Protein AF-A0A932HI05-F1 (afdb_monomer)

Foldseek 3Di:
DDDPDDDPCDPVNVVVVVVVVVVVCVVVVVVVVVVVVVVVVVVVVVVVLVPVQVVLVVVCVVCVVVVNLDDDQDDDPPRPCRVVSVVVRVVSVLVVVLVVLLVVLVVVLVVLVVVVVVCVVVVNDDPVCPVVSVVVSVVSVVSNVVSCVVPDD

pLDDT: mean 83.04, std 11.04, range [37.09, 96.31]

Secondary structure (DSSP, 8-state):
----------HHHHHHHHHHHHHHHHHHHHHHHHHHHHHHHHHHHHHHHHHHHHHHHHHHHHHHHTT---S---PPTT-TTHHHHHHHHHHHHHHHHHHHHHHHHHHHHHHHHHHHHHHHHTT---HHHHHHHHHHHHHHHHHHHHHHTT---

Mean predicted aligned error: 12.2 Å

Solvent-accessible surface area (backbone atoms only — not comparable to full-atom values): 8819 Å² total; per-residue (Å²): 133,88,82,93,82,78,83,78,70,48,74,64,54,51,52,51,50,51,50,52,51,48,58,49,44,70,57,46,52,59,53,50,54,50,50,52,50,50,51,53,52,52,50,52,52,56,54,58,65,48,51,60,62,50,52,53,52,50,53,50,49,54,36,44,74,72,70,46,81,74,77,84,54,77,63,63,92,90,47,93,56,40,66,60,32,49,54,48,33,52,52,49,48,54,53,48,54,39,53,50,52,41,53,50,37,51,49,54,38,50,53,52,50,52,52,52,53,54,34,54,77,68,70,67,62,55,77,82,55,52,59,57,55,52,49,57,43,50,52,35,53,52,52,39,51,60,60,43,63,84,61,91,126

Structure (mmCIF, N/CA/C/O backbone):
data_AF-A0A932HI05-F1
#
_entry.id   AF-A0A932HI05-F1
#
loop_
_atom_site.group_PDB
_atom_site.id
_atom_site.type_symbol
_atom_site.label_atom_id
_atom_site.label_alt_id
_atom_site.label_comp_id
_atom_site.label_asym_id
_atom_site.label_entity_id
_atom_site.label_seq_id
_a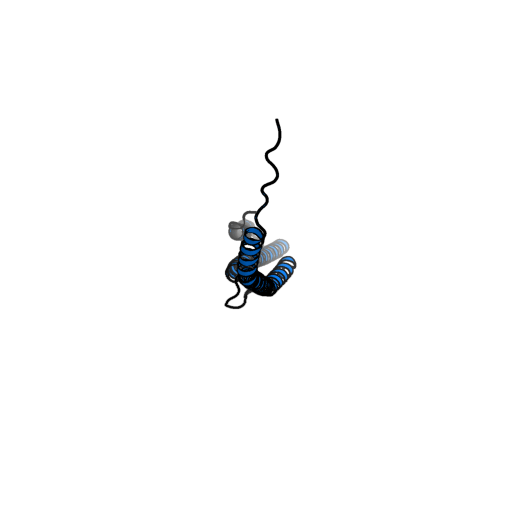tom_site.pdbx_PDB_ins_code
_atom_site.Cartn_x
_atom_site.Cartn_y
_atom_site.Cartn_z
_atom_site.occupancy
_atom_site.B_iso_or_equiv
_atom_site.auth_seq_id
_atom_site.auth_comp_id
_atom_site.auth_asym_id
_atom_site.auth_atom_id
_atom_site.pdbx_PDB_model_num
ATOM 1 N N . MET A 1 1 ? 74.587 4.450 -20.874 1.00 37.09 1 MET A N 1
ATOM 2 C CA . MET A 1 1 ? 74.556 5.827 -21.407 1.00 37.09 1 MET A CA 1
ATOM 3 C C . MET A 1 1 ? 74.187 5.734 -22.884 1.00 37.09 1 MET A C 1
ATOM 5 O O . MET A 1 1 ? 75.000 5.247 -23.648 1.00 37.09 1 MET A O 1
ATOM 9 N N . GLN A 1 2 ? 72.905 6.010 -23.181 1.00 48.94 2 GLN A N 1
ATOM 10 C CA . GLN A 1 2 ? 72.294 6.506 -24.437 1.00 48.94 2 GLN A CA 1
ATOM 11 C C . GLN A 1 2 ? 73.004 6.104 -25.753 1.00 48.94 2 GLN A C 1
ATOM 13 O O . GLN A 1 2 ? 74.120 6.527 -25.996 1.00 48.94 2 GLN A O 1
ATOM 18 N N . LEU A 1 3 ? 72.436 5.290 -26.648 1.00 43.62 3 LEU A N 1
ATOM 19 C CA . LEU A 1 3 ? 71.281 5.633 -27.485 1.00 43.62 3 LEU A CA 1
ATOM 20 C C . LEU A 1 3 ? 70.609 4.350 -28.030 1.00 43.62 3 LEU A C 1
ATOM 22 O O . LEU A 1 3 ? 70.918 3.851 -29.108 1.00 43.62 3 LEU A O 1
ATOM 26 N N . LEU A 1 4 ? 69.643 3.831 -27.276 1.00 50.09 4 LEU A N 1
ATOM 27 C CA . LEU A 1 4 ? 68.474 3.151 -27.833 1.00 50.09 4 LEU A CA 1
ATOM 28 C C . LEU A 1 4 ? 67.548 4.266 -28.313 1.00 50.09 4 LEU A C 1
ATOM 30 O O . LEU A 1 4 ? 66.965 4.899 -27.446 1.00 50.09 4 LEU A O 1
ATOM 34 N N . LEU A 1 5 ? 67.488 4.575 -29.612 1.00 58.25 5 LEU A N 1
ATOM 35 C CA . LEU A 1 5 ? 66.438 5.380 -30.274 1.00 58.25 5 LEU A CA 1
ATOM 36 C C . LEU A 1 5 ? 66.922 5.740 -31.682 1.00 58.25 5 LEU A C 1
ATOM 38 O O . LEU A 1 5 ? 67.640 6.718 -31.847 1.00 58.25 5 LEU A O 1
ATOM 42 N N . THR A 1 6 ? 66.576 4.925 -32.679 1.00 54.88 6 THR A N 1
ATOM 43 C CA . THR A 1 6 ? 66.293 5.303 -34.087 1.00 54.88 6 THR A CA 1
ATOM 44 C C . THR A 1 6 ? 66.266 4.035 -34.943 1.00 54.88 6 THR A C 1
ATOM 46 O O . THR A 1 6 ? 67.062 3.826 -35.854 1.00 54.88 6 THR A O 1
ATOM 49 N N . GLY A 1 7 ? 65.312 3.151 -34.645 1.00 50.72 7 GLY A N 1
ATOM 50 C CA . GLY A 1 7 ? 64.919 2.110 -35.587 1.00 50.72 7 GLY A CA 1
ATOM 51 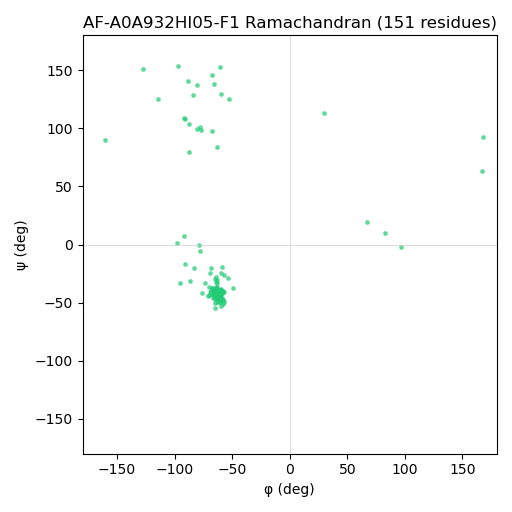C C . GLY A 1 7 ? 64.247 2.773 -36.785 1.00 50.72 7 GLY A C 1
ATOM 52 O O . GLY A 1 7 ? 63.072 3.130 -36.719 1.00 50.72 7 GLY A O 1
ATOM 53 N N . ARG A 1 8 ? 65.002 2.985 -37.867 1.00 56.28 8 ARG A N 1
ATOM 54 C CA . ARG A 1 8 ? 64.470 3.299 -39.197 1.00 56.28 8 ARG A CA 1
ATOM 55 C C . ARG A 1 8 ? 63.653 2.083 -39.648 1.00 56.28 8 ARG A C 1
ATOM 57 O O . ARG A 1 8 ? 64.174 1.206 -40.323 1.00 56.28 8 ARG A O 1
ATOM 64 N N . ALA A 1 9 ? 62.392 2.003 -39.227 1.00 61.03 9 ALA A N 1
ATOM 65 C CA . ALA A 1 9 ? 61.429 1.126 -39.880 1.00 61.03 9 ALA A CA 1
ATOM 66 C C . ALA A 1 9 ? 61.479 1.466 -41.373 1.00 61.03 9 ALA A C 1
ATOM 68 O O . ALA A 1 9 ? 61.394 2.652 -41.727 1.00 61.03 9 ALA A O 1
ATOM 69 N N . SER A 1 10 ? 61.714 0.469 -42.226 1.00 73.88 10 SER A N 1
ATOM 70 C CA . SER A 1 10 ? 61.755 0.708 -43.663 1.00 73.88 10 SER A CA 1
ATOM 71 C C . SER A 1 10 ? 60.392 1.252 -44.105 1.00 73.88 10 SER A C 1
ATOM 73 O O . SER A 1 10 ? 59.372 1.002 -43.460 1.00 73.88 10 SER A O 1
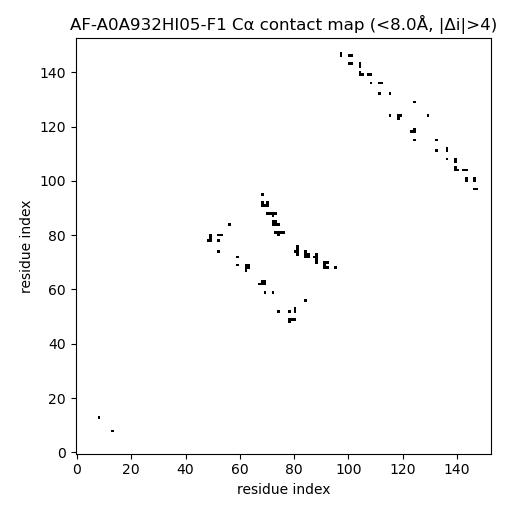ATOM 75 N N . GLU A 1 11 ? 60.342 2.030 -45.186 1.00 74.06 11 GLU A N 1
ATOM 76 C CA . GLU A 1 11 ? 59.059 2.533 -45.709 1.00 74.06 11 GLU A CA 1
ATOM 77 C C . GLU A 1 11 ? 58.084 1.378 -46.028 1.00 74.06 11 GLU A C 1
ATOM 79 O O . GLU A 1 11 ? 56.871 1.536 -45.902 1.00 74.06 11 GLU A O 1
ATOM 84 N N . LEU A 1 12 ? 58.620 0.183 -46.316 1.00 70.88 12 LEU A N 1
ATOM 85 C CA . LEU A 1 12 ? 57.882 -1.078 -46.428 1.00 70.88 12 LEU A CA 1
ATOM 86 C C . LEU A 1 12 ? 57.252 -1.525 -45.097 1.00 70.88 12 LEU A C 1
ATOM 88 O O . LEU A 1 12 ? 56.070 -1.864 -45.077 1.00 70.88 12 LEU A O 1
ATOM 92 N N . ASP A 1 13 ? 57.990 -1.471 -43.985 1.00 76.75 13 ASP A N 1
ATOM 93 C CA . ASP A 1 13 ? 57.475 -1.843 -42.657 1.00 76.75 13 ASP A CA 1
ATOM 94 C C . ASP A 1 13 ? 56.362 -0.889 -42.209 1.00 76.75 13 ASP A C 1
ATOM 96 O O . ASP A 1 13 ? 55.325 -1.316 -41.697 1.00 76.75 13 ASP A O 1
ATOM 100 N N . LYS A 1 14 ? 56.542 0.414 -42.458 1.00 76.19 14 LYS A N 1
ATOM 101 C CA . LYS A 1 14 ? 55.526 1.434 -42.163 1.00 76.19 14 LYS A CA 1
ATOM 102 C C . LYS A 1 14 ? 54.263 1.232 -43.003 1.00 76.19 14 LYS A C 1
ATOM 104 O O . LYS A 1 14 ? 53.161 1.305 -42.461 1.00 76.19 14 LYS A O 1
ATOM 109 N N . ALA A 1 15 ? 54.408 0.945 -44.299 1.00 78.56 15 ALA A N 1
ATOM 110 C CA . ALA A 1 15 ? 53.284 0.693 -45.201 1.00 78.56 15 ALA A CA 1
ATOM 111 C C . ALA A 1 15 ? 52.522 -0.596 -44.845 1.00 78.56 15 ALA A C 1
ATOM 113 O O . ALA A 1 15 ? 51.288 -0.624 -44.890 1.00 78.56 15 ALA A O 1
ATOM 114 N N . MET A 1 16 ? 53.236 -1.648 -44.436 1.00 77.88 16 MET A N 1
ATOM 115 C CA . MET A 1 16 ? 52.639 -2.902 -43.977 1.00 77.88 16 MET A CA 1
ATOM 116 C C . MET A 1 16 ? 51.841 -2.702 -42.684 1.00 77.88 16 MET A C 1
ATOM 118 O O . MET A 1 16 ? 50.686 -3.122 -42.602 1.00 77.88 16 MET A O 1
ATOM 122 N N . VAL A 1 17 ? 52.411 -2.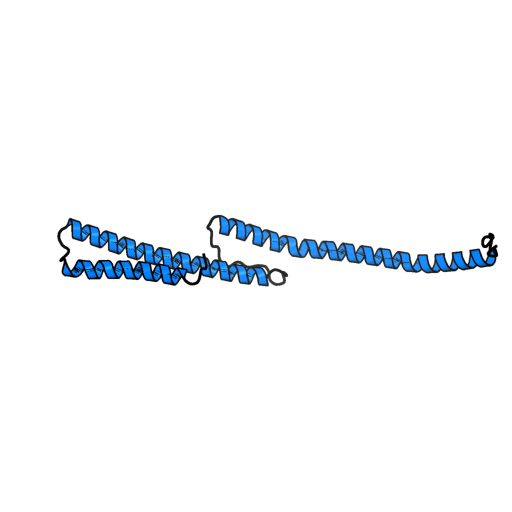001 -41.698 1.00 78.19 17 VAL A N 1
ATOM 123 C CA . VAL A 1 17 ? 51.710 -1.683 -40.444 1.00 78.19 17 VAL A CA 1
ATOM 124 C C . VAL A 1 17 ? 50.485 -0.810 -40.711 1.00 78.19 17 VAL A C 1
ATOM 126 O O . VAL A 1 17 ? 49.415 -1.113 -40.189 1.00 78.19 17 VAL A O 1
ATOM 129 N N . ALA A 1 18 ? 50.595 0.216 -41.560 1.00 77.81 18 ALA A N 1
ATOM 130 C CA . ALA A 1 18 ? 49.466 1.069 -41.932 1.00 77.81 18 ALA A CA 1
ATOM 131 C C . ALA A 1 18 ? 48.334 0.278 -42.610 1.00 77.81 18 ALA A C 1
ATOM 133 O O . ALA A 1 18 ? 47.159 0.496 -42.313 1.00 77.81 18 ALA A O 1
ATOM 134 N N . SER A 1 19 ? 48.682 -0.684 -43.468 1.00 76.75 19 SER A N 1
ATOM 135 C CA . SER A 1 19 ? 47.717 -1.562 -44.138 1.00 76.75 19 SER A CA 1
ATOM 136 C C . SER A 1 19 ? 47.020 -2.502 -43.150 1.00 76.75 19 SER A C 1
ATOM 138 O O . SER A 1 19 ? 45.798 -2.632 -43.189 1.00 76.75 19 SER A O 1
ATOM 140 N N . CYS A 1 20 ? 47.762 -3.096 -42.209 1.00 76.38 20 CYS A N 1
ATOM 141 C CA . CYS A 1 20 ? 47.189 -3.905 -41.131 1.00 76.38 20 CYS A CA 1
ATOM 142 C C . CYS A 1 20 ? 46.280 -3.081 -40.209 1.00 76.38 20 CYS A C 1
ATOM 144 O O . CYS A 1 20 ? 45.191 -3.539 -39.867 1.00 76.38 20 CYS A O 1
ATOM 146 N N . LEU A 1 21 ? 46.685 -1.862 -39.835 1.00 79.00 21 LEU A N 1
ATOM 147 C CA . LEU A 1 21 ? 45.885 -0.970 -38.990 1.00 79.00 21 LEU A CA 1
ATOM 148 C C . LEU A 1 21 ? 44.594 -0.535 -39.693 1.00 79.00 21 LEU A C 1
ATOM 150 O O . LEU A 1 21 ? 43.533 -0.512 -39.077 1.00 79.00 21 LEU A O 1
ATOM 154 N N . SER A 1 22 ? 44.679 -0.235 -40.990 1.00 78.25 22 SER A N 1
ATOM 155 C CA . SER A 1 22 ? 43.537 0.075 -41.855 1.00 78.25 22 SER A CA 1
ATOM 156 C C . SER A 1 22 ? 42.569 -1.111 -41.970 1.00 78.25 22 SER A C 1
ATOM 158 O O . SER A 1 22 ? 41.358 -0.961 -41.780 1.00 78.25 22 SER A O 1
ATOM 160 N N . ALA A 1 23 ? 43.092 -2.319 -42.198 1.00 75.50 23 ALA A N 1
ATOM 161 C CA . ALA A 1 23 ? 42.293 -3.539 -42.280 1.00 75.50 23 ALA A CA 1
ATOM 162 C C . ALA A 1 23 ? 41.624 -3.896 -40.938 1.00 75.50 23 ALA A C 1
ATOM 164 O O . ALA A 1 23 ? 40.451 -4.267 -40.914 1.00 75.50 23 ALA A O 1
ATOM 165 N N . LEU A 1 24 ? 42.326 -3.729 -39.810 1.00 75.50 24 LEU A N 1
ATOM 166 C CA . LEU A 1 24 ? 41.735 -3.885 -38.477 1.00 75.50 24 LEU A CA 1
ATOM 167 C C . LEU A 1 24 ? 40.667 -2.820 -38.219 1.00 75.50 24 LEU A C 1
ATOM 169 O O . LEU A 1 24 ? 39.548 -3.148 -37.832 1.00 75.50 24 LEU A O 1
ATOM 173 N N . GLY A 1 25 ? 40.994 -1.551 -38.461 1.00 79.12 25 GLY A N 1
ATOM 174 C CA . GLY A 1 25 ? 40.095 -0.424 -38.236 1.00 79.12 25 GLY A CA 1
ATOM 175 C C . GLY A 1 25 ? 38.800 -0.557 -39.032 1.00 79.12 25 GLY A C 1
ATOM 176 O O . GLY A 1 25 ? 37.719 -0.444 -38.462 1.00 79.12 25 GLY A O 1
ATOM 177 N N . SER A 1 26 ? 38.888 -0.877 -40.324 1.00 81.44 26 SER A N 1
ATOM 178 C CA . SER A 1 26 ? 37.716 -1.043 -41.198 1.00 81.44 26 SER A CA 1
ATOM 179 C C . SER A 1 26 ? 36.752 -2.142 -40.741 1.00 81.44 26 SER A C 1
ATOM 181 O O . SER A 1 26 ? 35.563 -2.061 -41.039 1.00 81.44 26 SER A O 1
ATOM 183 N N . ARG A 1 27 ? 37.224 -3.133 -39.973 1.00 83.56 27 ARG A N 1
ATOM 184 C CA . ARG A 1 27 ? 36.381 -4.194 -39.405 1.00 83.56 27 ARG A CA 1
ATOM 185 C C . ARG A 1 27 ? 35.917 -3.905 -37.976 1.00 83.56 27 ARG A C 1
ATOM 187 O O . ARG A 1 27 ? 34.807 -4.290 -37.615 1.00 83.56 27 ARG A O 1
ATOM 194 N N . LEU A 1 28 ? 36.733 -3.216 -37.178 1.00 89.62 28 LEU A N 1
ATOM 195 C CA . LEU A 1 28 ? 36.423 -2.861 -35.789 1.00 89.62 28 LEU A CA 1
ATOM 196 C C . LEU A 1 28 ? 35.436 -1.695 -35.688 1.00 89.62 28 LEU A C 1
ATOM 198 O O . LEU A 1 28 ? 34.511 -1.764 -34.884 1.00 89.62 28 LEU A O 1
ATOM 202 N N . TRP A 1 29 ? 35.585 -0.655 -36.513 1.00 90.88 29 TRP A N 1
ATOM 203 C CA . TRP A 1 29 ? 34.710 0.521 -36.471 1.00 90.88 29 TRP A CA 1
ATOM 204 C C . TRP A 1 29 ? 33.227 0.164 -36.660 1.00 90.88 29 TRP A C 1
ATOM 206 O O . TRP A 1 29 ? 32.432 0.556 -35.806 1.00 90.88 29 TRP A O 1
ATOM 216 N N . PRO A 1 30 ? 32.820 -0.625 -37.677 1.00 91.75 30 PRO A N 1
ATOM 217 C CA . PRO A 1 30 ? 31.423 -1.034 -37.825 1.00 91.75 30 PRO A CA 1
ATOM 218 C C . PRO A 1 30 ? 30.905 -1.845 -36.636 1.00 91.75 30 PRO A C 1
ATOM 220 O O . PRO A 1 30 ? 29.771 -1.646 -36.214 1.00 91.75 30 PRO A O 1
ATOM 223 N N . ALA A 1 31 ? 31.731 -2.732 -36.070 1.00 91.38 31 ALA A N 1
ATOM 224 C CA . ALA A 1 31 ? 31.353 -3.529 -34.906 1.00 91.38 31 ALA A CA 1
ATOM 225 C C . ALA A 1 31 ? 31.141 -2.659 -33.656 1.00 91.38 31 ALA A C 1
ATOM 227 O O . ALA A 1 31 ? 30.185 -2.883 -32.917 1.00 91.38 31 ALA A O 1
ATOM 228 N N . ILE A 1 32 ? 31.987 -1.643 -33.447 1.00 93.38 32 ILE A N 1
ATOM 229 C CA . ILE A 1 32 ? 31.848 -0.667 -32.355 1.00 93.38 32 ILE A CA 1
ATOM 230 C C . ILE A 1 32 ? 30.598 0.193 -32.555 1.00 93.38 32 ILE A C 1
ATOM 232 O O . ILE A 1 32 ? 29.816 0.367 -31.626 1.00 93.38 32 ILE A O 1
ATOM 236 N N . PHE A 1 33 ? 30.363 0.708 -33.764 1.00 95.25 33 PHE A N 1
ATOM 237 C CA . PHE A 1 33 ? 29.151 1.482 -34.044 1.00 95.25 33 PHE A CA 1
ATOM 238 C C . PHE A 1 33 ? 27.887 0.649 -33.837 1.00 95.25 33 PHE A C 1
ATOM 240 O O . PHE A 1 33 ? 26.929 1.124 -33.231 1.00 95.25 33 PHE A O 1
ATOM 247 N N . LEU A 1 34 ? 27.896 -0.605 -34.291 1.00 95.31 34 LEU A N 1
ATOM 248 C CA . LEU A 1 34 ? 26.776 -1.516 -34.106 1.00 95.31 34 LEU A CA 1
ATOM 249 C C . LEU A 1 34 ? 26.543 -1.839 -32.625 1.00 95.31 34 LEU A C 1
ATOM 251 O O . LEU A 1 34 ? 25.395 -1.851 -32.188 1.00 95.31 34 LEU A O 1
ATOM 255 N N . SER A 1 35 ? 27.603 -2.061 -31.841 1.00 95.56 35 SER A N 1
ATOM 256 C CA . SER A 1 35 ? 27.471 -2.335 -30.407 1.00 95.56 35 SER A CA 1
ATOM 257 C C . SER A 1 35 ? 26.985 -1.112 -29.630 1.00 95.56 35 SER A C 1
ATOM 259 O O . SER A 1 35 ? 26.107 -1.253 -28.783 1.00 95.56 35 SER A O 1
ATOM 261 N N . MET A 1 36 ? 27.472 0.090 -29.958 1.00 96.25 36 MET A N 1
ATOM 262 C CA . MET A 1 36 ? 26.972 1.342 -29.384 1.00 96.25 36 MET A CA 1
ATOM 263 C C . MET A 1 36 ? 25.498 1.566 -29.720 1.00 96.25 36 MET A C 1
ATOM 265 O O . MET A 1 36 ? 24.719 1.922 -28.838 1.00 96.25 36 MET A O 1
ATOM 269 N N . LEU A 1 37 ? 25.102 1.330 -30.973 1.00 96.31 37 LEU A N 1
ATOM 270 C CA . LEU A 1 37 ? 23.711 1.460 -31.397 1.00 96.31 37 LEU A CA 1
ATOM 271 C C . LEU A 1 37 ? 22.817 0.466 -30.649 1.00 96.31 37 LEU A C 1
ATOM 273 O O . LEU A 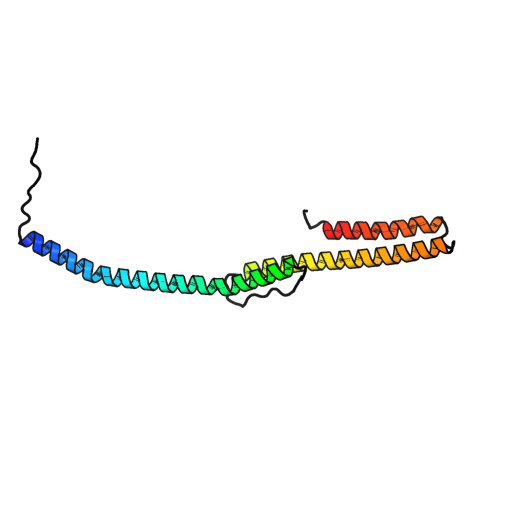1 37 ? 21.774 0.850 -30.123 1.00 96.31 37 LEU A O 1
ATOM 277 N N . LEU A 1 38 ? 23.245 -0.792 -30.546 1.00 95.44 38 LEU A N 1
ATOM 278 C CA . LEU A 1 38 ? 22.507 -1.823 -29.825 1.00 95.44 38 LEU A CA 1
ATOM 279 C C . LEU A 1 38 ? 22.392 -1.500 -28.328 1.00 95.44 38 LEU A C 1
ATOM 281 O O . LEU A 1 38 ? 21.314 -1.640 -27.754 1.00 95.44 38 LEU A O 1
ATOM 285 N N . ALA A 1 39 ? 23.469 -1.010 -27.708 1.00 94.38 39 ALA A N 1
ATOM 286 C CA . ALA A 1 39 ? 23.470 -0.580 -26.313 1.00 94.38 39 ALA A CA 1
ATOM 287 C C . ALA A 1 39 ? 22.527 0.609 -26.076 1.00 94.38 39 ALA A C 1
ATOM 289 O O . ALA A 1 39 ? 21.769 0.603 -25.108 1.00 94.38 39 ALA A O 1
ATOM 290 N N . ALA A 1 40 ? 22.519 1.599 -26.974 1.00 93.56 40 ALA A N 1
ATOM 291 C CA . ALA A 1 40 ? 21.608 2.738 -26.892 1.00 93.56 40 ALA A CA 1
ATOM 292 C C . ALA A 1 40 ? 20.141 2.295 -26.993 1.00 93.56 40 ALA A C 1
ATOM 294 O O . ALA A 1 40 ? 19.314 2.709 -26.183 1.00 93.56 40 ALA A O 1
ATOM 295 N N . ILE A 1 41 ? 19.831 1.403 -27.939 1.00 91.31 41 ILE A N 1
ATOM 296 C CA . ILE A 1 41 ? 18.488 0.840 -28.108 1.00 91.31 41 ILE A CA 1
ATOM 297 C C . ILE A 1 41 ? 18.053 0.106 -26.833 1.00 91.31 41 ILE A C 1
ATOM 299 O O . ILE A 1 41 ? 17.002 0.422 -26.276 1.00 91.31 41 ILE A O 1
ATOM 303 N N . LEU A 1 42 ? 18.873 -0.824 -26.333 1.00 88.75 42 LEU A N 1
ATOM 304 C CA . LEU A 1 42 ? 18.583 -1.569 -25.103 1.00 88.75 42 LEU A CA 1
ATOM 305 C C . LEU A 1 42 ? 18.391 -0.641 -23.900 1.00 88.75 42 LEU A C 1
ATOM 307 O O . LEU A 1 42 ? 17.472 -0.853 -23.113 1.00 88.75 42 LEU A O 1
ATOM 311 N N . SER A 1 43 ? 19.206 0.410 -23.782 1.00 87.75 43 SER A N 1
ATOM 312 C CA . SER A 1 43 ? 19.079 1.394 -22.706 1.00 87.75 43 SER A CA 1
ATOM 313 C C . SER A 1 43 ? 17.737 2.124 -22.753 1.00 87.75 43 SER A C 1
ATOM 315 O O . SER A 1 43 ? 17.092 2.271 -21.719 1.00 87.75 43 SER A O 1
ATOM 317 N N . VAL A 1 44 ? 17.300 2.571 -23.934 1.00 86.00 44 VAL A N 1
ATOM 318 C CA . VAL A 1 44 ? 16.015 3.269 -24.095 1.00 86.00 44 VAL A CA 1
ATOM 319 C C . VAL A 1 44 ? 14.847 2.334 -23.777 1.00 86.00 44 VAL A C 1
ATOM 321 O O . VAL A 1 44 ? 13.931 2.726 -23.053 1.00 86.00 44 VAL A O 1
ATOM 324 N N . PHE A 1 45 ? 14.891 1.088 -24.261 1.00 81.12 45 PHE A N 1
ATOM 325 C CA . PHE A 1 45 ? 13.858 0.093 -23.964 1.00 81.12 45 PHE A CA 1
ATOM 326 C C . PHE A 1 45 ? 13.775 -0.225 -22.469 1.00 81.12 45 PHE A C 1
ATOM 328 O O . PHE A 1 45 ? 12.677 -0.217 -21.915 1.00 81.12 45 PHE A O 1
ATOM 335 N N . ALA A 1 46 ? 14.913 -0.428 -21.801 1.00 77.38 46 ALA A N 1
ATOM 336 C CA . ALA A 1 46 ? 14.954 -0.668 -20.361 1.00 77.38 46 ALA A CA 1
ATOM 337 C C . ALA A 1 46 ? 14.378 0.517 -19.562 1.00 77.38 46 ALA A C 1
ATOM 339 O O . ALA A 1 46 ? 13.586 0.322 -18.641 1.00 77.38 46 ALA A O 1
ATOM 340 N N . SER A 1 47 ? 14.710 1.757 -19.940 1.00 79.81 47 SER A N 1
ATOM 341 C CA . SER A 1 47 ? 14.172 2.952 -19.279 1.00 79.81 47 SER A CA 1
ATOM 342 C C . SER A 1 47 ? 12.661 3.110 -19.475 1.00 79.81 47 SER A C 1
ATOM 344 O O . SER A 1 47 ? 11.949 3.443 -18.525 1.00 79.81 47 SER A O 1
ATOM 346 N N . HIS A 1 48 ? 12.145 2.850 -20.679 1.00 73.62 48 HIS A N 1
ATOM 347 C CA . HIS A 1 48 ? 10.711 2.971 -20.948 1.00 73.62 48 HIS A CA 1
ATOM 348 C C . HIS A 1 48 ? 9.876 1.848 -20.326 1.00 73.62 48 HIS A C 1
ATOM 350 O O . HIS A 1 48 ? 8.750 2.116 -19.904 1.00 73.62 48 HIS A O 1
ATOM 356 N N . ALA A 1 49 ? 10.416 0.629 -20.223 1.00 72.00 49 ALA A N 1
ATOM 357 C CA . ALA A 1 49 ? 9.725 -0.501 -19.603 1.00 72.00 49 ALA A CA 1
ATOM 358 C C . ALA A 1 49 ? 9.428 -0.259 -18.111 1.00 72.00 49 ALA A C 1
ATOM 360 O O . ALA A 1 49 ? 8.355 -0.605 -17.627 1.00 72.00 49 ALA A O 1
ATOM 361 N N . LEU A 1 50 ? 10.341 0.402 -17.391 1.00 72.19 50 LEU A N 1
ATOM 362 C CA . LEU A 1 50 ? 10.203 0.642 -15.950 1.00 72.19 50 LEU A CA 1
ATOM 363 C C . LEU A 1 50 ? 9.409 1.911 -15.612 1.00 72.19 50 LEU A C 1
ATOM 365 O O . LEU A 1 50 ? 8.724 1.955 -14.588 1.00 72.19 50 LEU A O 1
ATOM 369 N N . GLY A 1 51 ? 9.477 2.943 -16.460 1.00 76.75 51 GLY A N 1
ATOM 370 C CA . GLY A 1 51 ? 8.911 4.261 -16.153 1.00 76.75 51 GLY A CA 1
ATOM 371 C C . GLY A 1 51 ? 7.393 4.257 -15.938 1.00 76.75 51 GLY A C 1
ATOM 372 O O . GLY A 1 51 ? 6.898 4.860 -14.986 1.00 76.75 51 GLY A O 1
ATOM 373 N N . GLY A 1 52 ? 6.645 3.547 -16.787 1.00 77.50 52 GLY A N 1
ATOM 374 C CA . GLY A 1 52 ? 5.184 3.462 -16.677 1.00 77.50 52 GLY A CA 1
ATOM 375 C C . GLY A 1 52 ? 4.716 2.760 -15.393 1.00 77.50 52 GLY A C 1
ATOM 376 O O . GLY A 1 52 ? 3.942 3.343 -14.626 1.00 77.50 52 GLY A O 1
ATOM 377 N N . PRO A 1 53 ? 5.185 1.531 -15.121 1.00 79.50 53 PRO A N 1
ATOM 378 C CA . PRO A 1 53 ? 4.853 0.801 -13.901 1.00 79.50 53 PRO A CA 1
ATOM 379 C C . PRO A 1 53 ? 5.262 1.536 -12.616 1.00 79.50 53 PRO A C 1
ATOM 381 O O . PRO A 1 53 ? 4.460 1.598 -11.682 1.00 79.50 53 PRO A O 1
ATOM 384 N N . LEU A 1 54 ? 6.448 2.161 -12.579 1.00 82.81 54 LEU A N 1
ATOM 385 C CA . LEU A 1 54 ? 6.905 2.953 -11.426 1.00 82.81 54 LEU A CA 1
ATOM 386 C C . LEU A 1 54 ? 5.989 4.140 -11.136 1.00 82.81 54 LEU A C 1
ATOM 388 O O . LEU A 1 54 ? 5.591 4.334 -9.989 1.00 82.81 54 LEU A O 1
ATOM 392 N N . TYR A 1 55 ? 5.599 4.896 -12.165 1.00 84.19 55 TYR A N 1
ATOM 393 C CA . TYR A 1 55 ? 4.692 6.031 -11.993 1.00 84.19 55 TYR A CA 1
ATOM 394 C C . TYR A 1 55 ? 3.340 5.602 -11.403 1.00 84.19 55 TYR A C 1
ATOM 396 O O . TYR A 1 55 ? 2.776 6.276 -10.540 1.00 84.19 55 TYR A O 1
ATOM 404 N N . ARG A 1 56 ? 2.818 4.440 -11.821 1.00 82.19 56 ARG A N 1
ATOM 405 C CA . ARG A 1 56 ? 1.572 3.891 -11.262 1.00 82.19 56 ARG A CA 1
ATOM 406 C C . ARG A 1 56 ? 1.732 3.501 -9.794 1.00 82.19 56 ARG A C 1
ATOM 408 O O . ARG A 1 56 ? 0.834 3.790 -9.006 1.00 82.19 56 ARG A O 1
ATOM 415 N N . LEU A 1 57 ? 2.854 2.885 -9.420 1.00 83.94 57 LEU A N 1
ATOM 416 C CA . LEU A 1 57 ? 3.150 2.561 -8.022 1.00 83.94 57 LEU A CA 1
ATOM 417 C C . LEU A 1 57 ? 3.296 3.822 -7.163 1.00 83.94 57 LEU A C 1
ATOM 419 O O . LEU A 1 57 ? 2.758 3.864 -6.060 1.00 83.94 57 LEU A O 1
ATOM 423 N N . GLU A 1 58 ? 3.932 4.874 -7.680 1.00 87.00 58 GLU A N 1
ATOM 424 C CA . GLU A 1 58 ? 4.019 6.169 -6.997 1.00 87.00 58 GLU A CA 1
ATOM 425 C C . GLU A 1 58 ? 2.627 6.779 -6.769 1.00 87.00 58 GLU A C 1
ATOM 427 O O . GLU A 1 58 ? 2.316 7.241 -5.670 1.00 87.00 58 GLU A O 1
ATOM 432 N N . ALA A 1 59 ? 1.756 6.740 -7.781 1.00 87.25 59 ALA A N 1
ATOM 433 C CA . ALA A 1 59 ? 0.384 7.224 -7.660 1.00 87.25 59 ALA A CA 1
ATOM 434 C C . ALA A 1 59 ? -0.412 6.436 -6.605 1.00 87.25 59 ALA A C 1
ATOM 436 O O . ALA A 1 59 ? -1.141 7.029 -5.812 1.00 87.25 59 ALA A O 1
ATOM 437 N N . ILE A 1 60 ? -0.246 5.113 -6.554 1.00 86.31 60 ILE A N 1
ATOM 438 C CA . ILE A 1 60 ? -0.847 4.267 -5.516 1.00 86.31 60 ILE A CA 1
ATOM 439 C C . ILE A 1 60 ? -0.302 4.640 -4.132 1.00 86.31 60 ILE A C 1
ATOM 441 O O . ILE A 1 60 ? -1.085 4.822 -3.204 1.00 86.31 60 ILE A O 1
ATOM 445 N N . GLY A 1 61 ? 1.013 4.823 -4.002 1.00 86.88 61 GLY A N 1
ATOM 446 C CA . GLY A 1 61 ? 1.651 5.243 -2.755 1.00 86.88 61 GLY A CA 1
ATOM 447 C C . GLY A 1 61 ? 1.147 6.600 -2.259 1.00 86.88 61 GLY A C 1
ATOM 448 O O . GLY A 1 61 ? 0.847 6.747 -1.078 1.00 86.88 61 GLY A O 1
ATOM 449 N N . LYS A 1 62 ? 0.959 7.574 -3.158 1.00 90.00 62 LYS A N 1
ATOM 450 C CA . LYS A 1 62 ? 0.368 8.884 -2.830 1.00 90.00 62 LYS A CA 1
ATOM 451 C C . LYS A 1 62 ? -1.053 8.760 -2.286 1.00 90.00 62 LYS A C 1
ATOM 453 O O . LYS A 1 62 ? -1.401 9.442 -1.327 1.00 90.00 62 LYS A O 1
ATOM 458 N N . ARG A 1 63 ? -1.865 7.877 -2.868 1.00 88.50 63 ARG A N 1
ATOM 459 C CA . ARG A 1 63 ? -3.230 7.622 -2.389 1.00 88.50 63 ARG A CA 1
ATOM 460 C C . ARG A 1 63 ? -3.235 6.910 -1.037 1.00 88.50 63 ARG A C 1
ATOM 462 O O . ARG A 1 63 ? -3.977 7.313 -0.148 1.00 88.50 63 ARG A O 1
ATOM 469 N N . LEU A 1 64 ? -2.342 5.939 -0.845 1.00 89.25 64 LEU A N 1
ATOM 470 C CA . LEU A 1 64 ? -2.150 5.278 0.446 1.00 89.25 64 LEU A CA 1
ATOM 471 C C . LEU A 1 64 ? -1.726 6.279 1.534 1.00 89.25 64 LEU A C 1
ATOM 473 O O . LEU A 1 64 ? -2.274 6.256 2.631 1.00 89.25 64 LEU A O 1
ATOM 477 N N . ALA A 1 65 ? -0.819 7.206 1.212 1.00 88.44 65 ALA A N 1
ATOM 478 C CA . ALA A 1 65 ? -0.402 8.283 2.112 1.00 88.44 65 ALA A CA 1
ATOM 479 C C . ALA A 1 65 ? -1.542 9.262 2.449 1.00 88.44 65 ALA A C 1
ATOM 481 O O . ALA A 1 65 ? -1.555 9.838 3.534 1.00 88.44 65 ALA A O 1
ATOM 482 N N . ALA A 1 66 ? -2.521 9.421 1.555 1.00 91.94 66 ALA A N 1
ATOM 483 C CA . ALA A 1 66 ? -3.746 10.178 1.812 1.00 91.94 66 ALA A CA 1
ATOM 484 C C . ALA A 1 66 ? -4.792 9.395 2.637 1.00 91.94 66 ALA A C 1
ATOM 486 O O . ALA A 1 66 ? -5.867 9.921 2.918 1.00 91.94 66 ALA A O 1
ATOM 487 N N . GLY A 1 67 ? -4.503 8.148 3.026 1.00 87.62 67 GLY A N 1
ATOM 488 C CA . GLY A 1 67 ? -5.428 7.278 3.756 1.00 87.62 67 GLY A CA 1
ATOM 489 C C . GLY A 1 67 ? -6.436 6.544 2.865 1.00 87.62 67 GLY A C 1
ATOM 490 O O . GLY A 1 67 ? -7.371 5.926 3.376 1.00 87.62 67 GLY A O 1
ATOM 491 N N . GLU A 1 68 ? -6.265 6.581 1.540 1.00 86.81 68 GLU A N 1
ATOM 492 C CA . GLU A 1 68 ? -7.079 5.802 0.608 1.00 86.81 68 GLU A CA 1
ATOM 493 C C . GLU A 1 68 ? -6.475 4.405 0.412 1.00 86.81 68 GLU A C 1
ATOM 495 O O . GLU A 1 68 ? -5.509 4.208 -0.326 1.00 86.81 68 GLU A O 1
ATOM 500 N N . PHE A 1 69 ? -7.084 3.400 1.039 1.00 82.31 69 PHE A N 1
ATOM 501 C CA . PHE A 1 69 ? -6.691 1.997 0.883 1.00 82.31 69 PHE A CA 1
ATOM 502 C C . PHE A 1 69 ? -7.420 1.363 -0.311 1.00 82.31 69 PHE A C 1
ATOM 504 O O . PHE A 1 69 ? -8.440 0.686 -0.155 1.00 82.31 69 PHE A O 1
ATOM 511 N N . ILE A 1 70 ? -6.925 1.617 -1.526 1.00 73.62 70 ILE A N 1
ATOM 512 C CA . ILE A 1 70 ? -7.526 1.093 -2.763 1.00 73.62 70 ILE A CA 1
ATOM 513 C C . ILE A 1 70 ? -7.022 -0.315 -3.042 1.00 73.62 70 ILE A C 1
ATOM 515 O O . ILE A 1 70 ? -5.819 -0.538 -3.131 1.00 73.62 70 ILE A O 1
ATOM 519 N N . ALA A 1 71 ? -7.953 -1.238 -3.266 1.00 68.38 71 ALA A N 1
ATOM 520 C CA . ALA A 1 71 ? -7.668 -2.563 -3.799 1.00 68.38 71 ALA A CA 1
ATOM 521 C C . ALA A 1 71 ? -8.563 -2.834 -5.023 1.00 68.38 71 ALA A C 1
ATOM 523 O O . ALA A 1 71 ? -9.693 -2.335 -5.058 1.00 68.38 71 ALA A O 1
ATOM 524 N N . PRO A 1 72 ? -8.117 -3.649 -5.995 1.00 73.06 72 PRO A N 1
ATOM 525 C CA . PRO A 1 72 ? -6.813 -4.315 -6.044 1.00 73.06 72 PRO A CA 1
ATOM 526 C C . PRO A 1 72 ? -5.722 -3.457 -6.712 1.00 73.06 72 PRO A C 1
ATOM 528 O O . PRO A 1 72 ? -5.956 -2.807 -7.735 1.00 73.06 72 PRO A O 1
ATOM 531 N N . ILE A 1 73 ? -4.506 -3.504 -6.170 1.00 76.75 73 ILE A N 1
ATOM 532 C CA . ILE A 1 73 ? -3.302 -2.937 -6.780 1.00 76.75 73 ILE A CA 1
ATOM 533 C C . ILE A 1 73 ? -2.845 -3.894 -7.883 1.00 76.75 73 ILE A C 1
ATOM 535 O O . ILE A 1 73 ? -2.213 -4.917 -7.639 1.00 76.75 73 ILE A O 1
ATOM 539 N N . ARG A 1 74 ? -3.199 -3.575 -9.133 1.00 71.75 74 ARG A N 1
ATOM 540 C CA . ARG A 1 74 ? -2.817 -4.377 -10.305 1.00 71.75 74 ARG A CA 1
ATOM 541 C C . ARG A 1 74 ? -1.874 -3.616 -11.224 1.00 71.75 74 ARG A C 1
ATOM 543 O O . ARG A 1 74 ? -2.182 -2.520 -11.711 1.00 71.75 74 ARG A O 1
ATOM 550 N N . VAL A 1 75 ? -0.732 -4.235 -11.489 1.00 69.50 75 VAL A N 1
ATOM 551 C CA . VAL A 1 75 ? 0.186 -3.882 -12.577 1.00 69.50 75 VAL A CA 1
ATOM 552 C C . VAL A 1 75 ? -0.104 -4.801 -13.771 1.00 69.50 75 VAL A C 1
ATOM 554 O O . VAL A 1 75 ? -0.730 -5.848 -13.596 1.00 69.50 75 VAL A O 1
ATOM 557 N N . ARG A 1 76 ? 0.197 -4.351 -14.995 1.00 69.62 76 ARG A N 1
ATOM 558 C CA . ARG A 1 76 ? -0.160 -5.083 -16.216 1.00 69.62 76 ARG A CA 1
ATOM 559 C C . ARG A 1 76 ? 0.651 -6.383 -16.287 1.00 69.62 76 ARG A C 1
ATOM 561 O O . ARG A 1 76 ? 1.785 -6.434 -15.818 1.00 69.62 76 ARG A O 1
ATOM 568 N N . GLU A 1 77 ? 0.051 -7.439 -16.839 1.00 58.25 77 GLU A N 1
ATOM 569 C CA . GLU A 1 77 ? 0.750 -8.711 -17.054 1.00 58.25 77 GLU A CA 1
ATOM 570 C C . GLU A 1 77 ? 1.962 -8.501 -17.972 1.00 58.25 77 GLU A C 1
ATOM 572 O O . GLU A 1 77 ? 1.829 -7.898 -19.039 1.00 58.25 77 GLU A O 1
ATOM 577 N N . GLY A 1 78 ? 3.126 -8.993 -17.540 1.00 63.38 78 GLY A N 1
ATOM 578 C CA . GLY A 1 78 ? 4.394 -8.868 -18.265 1.00 63.38 78 GLY A CA 1
ATOM 579 C C . GLY A 1 78 ? 5.295 -7.708 -17.829 1.00 63.38 78 GLY A C 1
ATOM 580 O O . GLY A 1 78 ? 6.399 -7.603 -18.352 1.00 63.38 78 GLY A O 1
ATOM 581 N N . ASP A 1 79 ? 4.871 -6.869 -16.878 1.00 72.25 79 ASP A N 1
ATOM 582 C CA . ASP A 1 79 ? 5.740 -5.839 -16.294 1.00 72.25 79 ASP A CA 1
ATOM 583 C C . ASP A 1 79 ? 6.664 -6.441 -15.218 1.00 72.25 79 ASP A C 1
ATOM 585 O O . ASP A 1 79 ? 6.212 -7.161 -14.322 1.00 72.25 79 ASP A O 1
ATOM 589 N N . ASP A 1 80 ? 7.940 -6.042 -15.214 1.00 74.31 80 ASP A N 1
ATOM 590 C CA . ASP A 1 80 ? 8.953 -6.511 -14.249 1.00 74.31 80 ASP A CA 1
ATOM 591 C C . ASP A 1 80 ? 8.594 -6.217 -12.775 1.00 74.31 80 ASP A C 1
ATOM 593 O O . ASP A 1 80 ? 9.112 -6.844 -11.850 1.00 74.31 80 ASP A O 1
ATOM 597 N N . LEU A 1 81 ? 7.678 -5.273 -12.528 1.00 81.50 81 LEU A N 1
ATOM 598 C CA . LEU A 1 81 ? 7.257 -4.858 -11.183 1.00 81.50 81 LEU A CA 1
ATOM 599 C C . LEU A 1 81 ? 6.039 -5.619 -10.643 1.00 81.50 81 LEU A C 1
ATOM 601 O O . LEU A 1 81 ? 5.525 -5.268 -9.577 1.00 81.50 81 LEU A O 1
ATOM 605 N N . GLN A 1 82 ? 5.562 -6.654 -11.336 1.00 83.06 82 GLN A N 1
ATOM 606 C CA . GLN A 1 82 ? 4.394 -7.426 -10.906 1.00 83.06 82 GLN A CA 1
ATOM 607 C C . GLN A 1 82 ? 4.570 -8.032 -9.504 1.00 83.06 82 GLN A C 1
ATOM 609 O O . GLN A 1 82 ? 3.645 -7.977 -8.693 1.00 83.06 82 GLN A O 1
ATOM 614 N N . GLY A 1 83 ? 5.762 -8.549 -9.187 1.00 82.75 83 GLY A N 1
ATOM 615 C CA . GLY A 1 83 ? 6.063 -9.091 -7.858 1.00 82.75 83 GLY A CA 1
ATOM 616 C C . GLY A 1 83 ? 5.949 -8.035 -6.755 1.00 82.75 83 GLY A C 1
ATOM 617 O O . GLY A 1 83 ? 5.322 -8.275 -5.726 1.00 82.75 83 GLY A O 1
ATOM 618 N N . MET A 1 84 ? 6.473 -6.830 -6.999 1.00 83.94 84 MET A N 1
ATOM 619 C CA . MET A 1 84 ? 6.369 -5.712 -6.056 1.00 83.94 84 MET A CA 1
ATOM 620 C C . MET A 1 84 ? 4.917 -5.255 -5.877 1.00 83.94 84 MET A C 1
ATOM 622 O O . MET A 1 84 ? 4.487 -4.995 -4.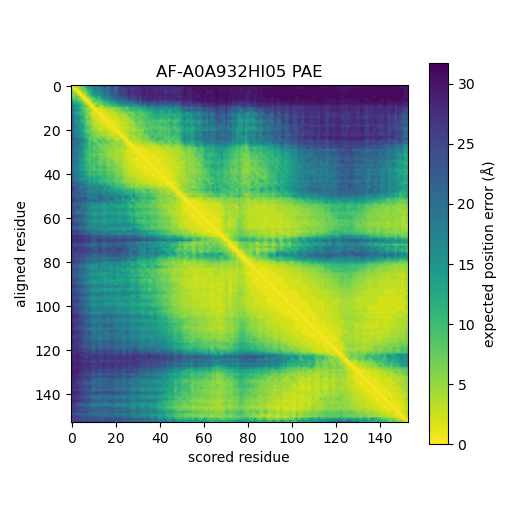755 1.00 83.94 84 MET A O 1
ATOM 626 N N . ALA A 1 85 ? 4.142 -5.212 -6.963 1.00 85.88 85 ALA A N 1
ATOM 627 C CA . ALA A 1 85 ? 2.723 -4.882 -6.912 1.00 85.88 85 ALA A CA 1
ATOM 628 C C . ALA A 1 85 ? 1.915 -5.894 -6.089 1.00 85.88 85 ALA A C 1
ATOM 630 O O . ALA A 1 85 ? 1.066 -5.484 -5.306 1.00 85.88 85 ALA A O 1
ATOM 631 N N . ALA A 1 86 ? 2.204 -7.191 -6.226 1.00 87.00 86 ALA A N 1
ATOM 632 C CA . ALA A 1 86 ? 1.538 -8.244 -5.461 1.00 87.00 86 ALA A CA 1
ATOM 633 C C . ALA A 1 86 ? 1.834 -8.144 -3.956 1.00 87.00 86 ALA A C 1
ATOM 635 O O . ALA A 1 86 ? 0.917 -8.225 -3.140 1.00 87.00 86 ALA A O 1
ATOM 636 N N . VAL A 1 87 ? 3.096 -7.906 -3.583 1.00 88.62 87 VAL A N 1
ATOM 637 C CA . VAL A 1 87 ? 3.479 -7.692 -2.177 1.00 88.62 87 VAL A CA 1
ATOM 638 C C . VAL A 1 87 ? 2.799 -6.444 -1.611 1.00 88.62 87 VAL A C 1
ATOM 640 O O . VAL A 1 87 ? 2.289 -6.474 -0.491 1.00 88.62 87 VAL A O 1
ATOM 643 N N . LEU A 1 88 ? 2.743 -5.356 -2.386 1.00 88.62 88 LEU A N 1
ATOM 644 C CA . LEU A 1 88 ? 2.071 -4.126 -1.970 1.00 88.62 88 LEU A CA 1
ATOM 645 C C . LEU A 1 88 ? 0.556 -4.326 -1.811 1.00 88.62 88 LEU A C 1
ATOM 647 O O . LEU A 1 88 ? -0.012 -3.851 -0.831 1.00 88.62 88 LEU A O 1
ATOM 651 N N . ASP A 1 89 ? -0.090 -5.049 -2.730 1.00 89.81 89 ASP A N 1
ATOM 652 C CA . ASP A 1 89 ? -1.514 -5.398 -2.642 1.00 89.81 89 ASP A CA 1
ATOM 653 C C . ASP A 1 89 ? -1.814 -6.188 -1.366 1.00 89.81 89 ASP A C 1
ATOM 655 O O . ASP A 1 89 ? -2.733 -5.844 -0.622 1.00 89.81 89 ASP A O 1
ATOM 659 N N . GLN A 1 90 ? -0.982 -7.186 -1.053 1.00 90.31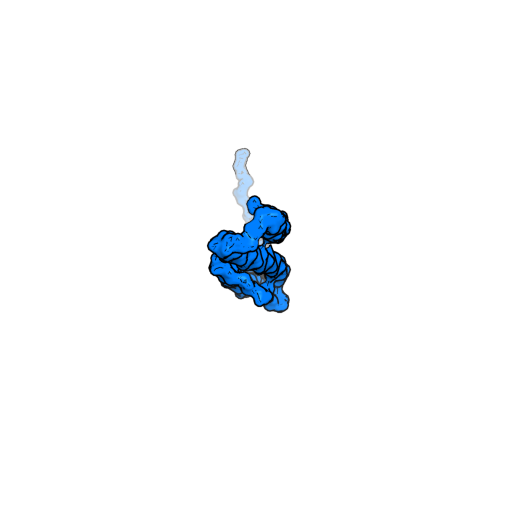 90 GLN A N 1
ATOM 660 C CA . GLN A 1 90 ? -1.107 -7.959 0.177 1.00 90.31 90 GLN A CA 1
ATOM 661 C C . GLN A 1 90 ? -0.929 -7.077 1.422 1.00 90.31 90 GLN A C 1
ATOM 663 O O . GLN A 1 90 ? -1.734 -7.161 2.348 1.00 90.31 90 GLN A O 1
ATOM 668 N N . ALA A 1 91 ? 0.081 -6.202 1.447 1.00 89.19 91 ALA A N 1
ATOM 669 C CA . ALA A 1 91 ? 0.327 -5.303 2.575 1.00 89.19 91 ALA A CA 1
ATOM 670 C C . ALA A 1 91 ? -0.837 -4.320 2.801 1.00 89.19 91 ALA A C 1
ATOM 672 O O . ALA A 1 91 ? -1.328 -4.178 3.924 1.00 89.19 91 ALA A O 1
ATOM 673 N N . VAL A 1 92 ? -1.324 -3.683 1.732 1.00 90.50 92 VAL A N 1
ATOM 674 C CA . VAL A 1 92 ? -2.483 -2.775 1.778 1.00 90.50 92 VAL A CA 1
ATOM 675 C C . VAL A 1 92 ? -3.750 -3.528 2.179 1.00 90.50 92 VAL A C 1
ATOM 677 O O . VAL A 1 92 ? -4.545 -3.012 2.966 1.00 90.50 92 VAL A O 1
ATOM 680 N N . GLY A 1 93 ? -3.924 -4.761 1.702 1.00 90.62 93 GLY A N 1
ATOM 681 C CA . GLY A 1 93 ? -5.005 -5.653 2.108 1.00 90.62 93 GLY A CA 1
ATOM 682 C C . GLY A 1 93 ? -5.000 -5.918 3.613 1.00 90.62 93 GLY A C 1
ATOM 683 O O . GLY A 1 93 ? -6.020 -5.702 4.268 1.00 90.62 93 GLY A O 1
ATOM 684 N N . THR A 1 94 ? -3.852 -6.309 4.171 1.00 90.75 94 THR A N 1
ATOM 685 C CA . THR A 1 94 ? -3.675 -6.540 5.614 1.00 90.75 94 THR A CA 1
ATOM 686 C C . THR A 1 94 ? -4.001 -5.290 6.430 1.00 90.75 94 THR A C 1
ATOM 688 O O . THR A 1 94 ? -4.789 -5.366 7.373 1.00 90.75 94 THR A O 1
ATOM 691 N N . LEU A 1 95 ? -3.474 -4.125 6.035 1.00 90.25 95 LEU A N 1
ATOM 692 C CA . LEU A 1 95 ? -3.759 -2.848 6.701 1.00 90.25 95 LEU A CA 1
ATOM 693 C C . LEU A 1 95 ? -5.251 -2.512 6.678 1.00 90.25 95 LEU A C 1
ATOM 695 O O . LEU A 1 95 ? -5.832 -2.162 7.704 1.00 90.25 95 LEU A O 1
ATOM 699 N N . ARG A 1 96 ? -5.894 -2.657 5.516 1.00 91.19 96 ARG A N 1
ATOM 700 C CA . ARG A 1 96 ? -7.322 -2.380 5.355 1.00 91.19 96 ARG A CA 1
ATOM 701 C C . ARG A 1 96 ? -8.178 -3.298 6.223 1.00 91.19 96 ARG A C 1
ATOM 703 O O . ARG A 1 96 ? -9.129 -2.825 6.840 1.00 91.19 96 ARG A O 1
ATOM 710 N N . HIS A 1 97 ? -7.860 -4.591 6.267 1.00 92.12 97 HIS A N 1
ATOM 711 C CA . HIS A 1 97 ? -8.584 -5.550 7.101 1.00 92.12 97 HIS A CA 1
ATOM 712 C C . HIS A 1 97 ? -8.433 -5.238 8.590 1.00 92.12 97 HIS A C 1
ATOM 714 O O . HIS A 1 97 ? -9.434 -5.243 9.305 1.00 92.12 97 HIS A O 1
ATOM 720 N N . ALA A 1 98 ? -7.224 -4.902 9.042 1.00 92.38 98 ALA A N 1
ATOM 721 C CA . ALA A 1 98 ? -6.994 -4.499 10.423 1.00 92.38 98 ALA A CA 1
ATOM 722 C C . ALA A 1 98 ? -7.776 -3.226 10.783 1.00 92.38 98 ALA A C 1
ATOM 724 O O . ALA A 1 98 ? -8.528 -3.227 11.753 1.00 92.38 98 ALA A O 1
ATOM 725 N N . LEU A 1 99 ? -7.695 -2.173 9.959 1.00 92.81 99 LEU A N 1
ATOM 726 C CA . LEU A 1 99 ? -8.454 -0.935 10.178 1.00 92.81 99 LEU A CA 1
ATOM 727 C C . LEU A 1 99 ? -9.969 -1.170 10.211 1.00 92.81 99 LEU A C 1
ATOM 729 O O . LEU A 1 99 ? -10.664 -0.553 11.016 1.00 92.81 99 LEU A O 1
ATOM 733 N N . ALA A 1 100 ? -10.487 -2.037 9.337 1.00 92.88 100 ALA A N 1
ATOM 734 C CA . ALA A 1 100 ? -11.907 -2.368 9.312 1.00 92.88 100 ALA A CA 1
ATOM 735 C C . ALA A 1 100 ? -12.349 -3.043 10.619 1.00 92.88 100 ALA A C 1
ATOM 737 O O . ALA A 1 100 ? -13.333 -2.604 11.211 1.00 92.88 100 ALA A O 1
ATOM 738 N N . ARG A 1 101 ? -11.592 -4.041 11.103 1.00 93.56 101 ARG A N 1
ATOM 739 C CA . ARG A 1 101 ? -11.881 -4.721 12.378 1.00 93.56 101 ARG A CA 1
ATOM 740 C C . ARG A 1 101 ? -11.802 -3.769 13.567 1.00 93.56 101 ARG A C 1
ATOM 742 O O . ARG A 1 101 ? -12.699 -3.777 14.400 1.00 93.56 101 ARG A O 1
ATOM 749 N N . ILE A 1 102 ? -10.789 -2.902 13.605 1.00 94.31 102 ILE A N 1
ATOM 750 C CA . ILE A 1 102 ? -10.641 -1.905 14.674 1.00 94.31 102 ILE A CA 1
ATOM 751 C C . ILE A 1 102 ? -11.843 -0.957 14.699 1.00 94.31 102 ILE A C 1
ATOM 753 O O . ILE A 1 102 ? -12.405 -0.714 15.763 1.00 94.31 102 ILE A O 1
ATOM 757 N N . ARG A 1 103 ? -12.283 -0.446 13.540 1.00 94.25 103 ARG A N 1
ATOM 758 C CA . ARG A 1 103 ? -13.466 0.432 13.464 1.00 94.25 103 ARG A CA 1
ATOM 759 C C . ARG A 1 103 ? -14.754 -0.272 13.876 1.00 94.25 103 ARG A C 1
ATOM 761 O O . ARG A 1 103 ? -15.608 0.350 14.500 1.00 94.25 103 ARG A O 1
ATOM 768 N N . GLU A 1 104 ? -14.905 -1.542 13.519 1.00 93.75 104 GLU A N 1
ATOM 769 C CA . GLU A 1 104 ? -16.047 -2.355 13.935 1.00 93.75 104 GLU A CA 1
ATOM 770 C C . GLU A 1 104 ? -16.072 -2.527 15.461 1.00 93.75 104 GLU A C 1
ATOM 772 O O . GLU A 1 104 ? -17.077 -2.216 16.099 1.00 93.75 104 GLU A O 1
ATOM 777 N N . GLN A 1 105 ? -14.945 -2.921 16.059 1.00 92.69 105 GLN A N 1
ATOM 778 C CA . GLN A 1 105 ? -14.798 -3.085 17.509 1.00 92.69 105 GLN A CA 1
ATOM 779 C C . GLN A 1 105 ? -14.995 -1.764 18.264 1.00 92.69 105 GLN A C 1
ATOM 781 O O . GLN A 1 105 ? -15.694 -1.728 19.277 1.00 92.69 105 GLN A O 1
ATOM 786 N N . GLU A 1 106 ? -14.445 -0.659 17.750 1.00 94.25 106 GLU A N 1
ATOM 787 C CA . GLU A 1 106 ? -14.660 0.688 18.289 1.00 94.25 106 GLU A CA 1
ATOM 788 C C . GLU A 1 106 ? -16.147 1.075 18.247 1.00 94.25 106 GLU A C 1
ATOM 790 O O . GLU A 1 106 ? -16.673 1.615 19.223 1.00 94.25 106 GLU A O 1
ATOM 7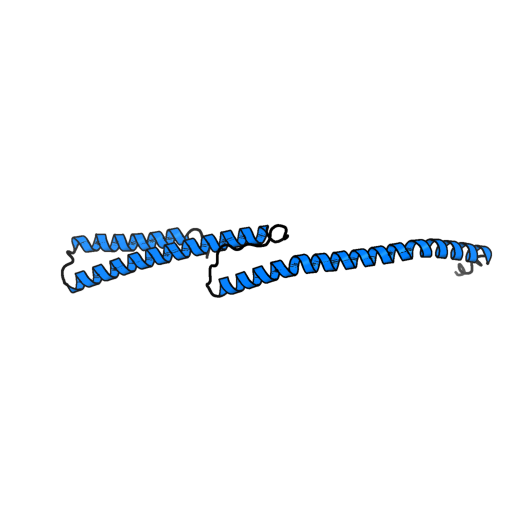95 N N . GLY A 1 107 ? -16.839 0.786 17.140 1.00 93.00 107 GLY A N 1
ATOM 796 C CA . GLY A 1 107 ? -18.271 1.041 16.986 1.00 93.00 107 GLY A CA 1
ATOM 797 C C . GLY A 1 107 ? -19.107 0.278 18.012 1.00 93.00 107 GLY A C 1
ATOM 798 O O . GLY A 1 107 ? -19.905 0.885 18.727 1.00 93.00 107 GLY A O 1
ATOM 799 N N . VAL A 1 108 ? -18.856 -1.027 18.149 1.00 93.00 108 VAL A N 1
ATOM 800 C CA . VAL A 1 108 ? -19.530 -1.889 19.134 1.00 93.00 108 VAL A CA 1
ATOM 801 C C . VAL A 1 108 ? -19.252 -1.417 20.564 1.00 93.00 108 VAL A C 1
ATOM 803 O O . VAL A 1 108 ? -20.167 -1.333 21.385 1.00 93.00 108 VAL A O 1
ATOM 806 N N . ALA A 1 109 ? -18.002 -1.069 20.881 1.00 92.00 109 ALA A N 1
ATOM 807 C CA . ALA A 1 109 ? -17.636 -0.556 22.197 1.00 92.00 109 ALA A CA 1
ATOM 808 C C . ALA A 1 109 ? -18.340 0.775 22.510 1.00 92.00 109 ALA A C 1
ATOM 810 O O . ALA A 1 109 ? -18.860 0.947 23.614 1.00 92.00 109 ALA A O 1
ATOM 811 N N . ARG A 1 110 ? -18.412 1.700 21.541 1.00 93.31 110 ARG A N 1
ATOM 812 C CA . ARG A 1 110 ? -19.123 2.981 21.690 1.00 93.31 110 ARG A CA 1
ATOM 813 C C . ARG A 1 110 ? -20.615 2.797 21.920 1.00 93.31 110 ARG A C 1
ATOM 815 O O . ARG A 1 110 ? -21.168 3.466 22.789 1.00 93.31 110 ARG A O 1
ATOM 822 N N . GLU A 1 111 ? -21.255 1.905 21.172 1.00 92.69 111 GLU A N 1
ATOM 823 C CA . GLU A 1 111 ? -22.680 1.614 21.335 1.00 92.69 111 GLU A CA 1
ATOM 824 C C . GLU A 1 111 ? -22.971 1.064 22.737 1.00 92.69 111 GLU A C 1
ATOM 826 O O . GLU A 1 111 ? -23.840 1.584 23.440 1.00 92.69 111 GLU A O 1
ATOM 831 N N . ARG A 1 112 ? -22.179 0.087 23.198 1.00 90.19 112 ARG A N 1
ATOM 832 C CA . ARG A 1 112 ? -22.309 -0.482 24.550 1.00 90.19 112 ARG A CA 1
ATOM 833 C C . ARG A 1 112 ? -22.062 0.546 25.648 1.00 90.19 112 ARG A C 1
ATOM 835 O O . ARG A 1 112 ? -22.803 0.578 26.631 1.00 90.19 112 ARG A O 1
ATOM 842 N N . LEU A 1 113 ? -21.050 1.398 25.483 1.00 91.00 113 LEU A N 1
ATOM 843 C CA . LEU A 1 113 ? -20.778 2.497 26.410 1.00 91.00 113 LEU A CA 1
ATOM 844 C C . LEU A 1 113 ? -21.952 3.480 26.472 1.00 91.00 113 LEU A C 1
ATOM 846 O O . LEU A 1 113 ? -22.365 3.855 27.568 1.00 91.00 113 LEU A O 1
ATOM 850 N N . GLY A 1 114 ? -22.519 3.859 25.324 1.00 91.12 114 GLY A N 1
ATOM 851 C CA . GLY A 1 114 ? -23.685 4.740 25.255 1.00 91.12 114 GLY A CA 1
ATOM 852 C C . GLY A 1 114 ? -24.922 4.132 25.921 1.00 91.12 114 GLY A C 1
ATOM 853 O O . GLY A 1 114 ? -25.589 4.805 26.707 1.00 91.12 114 GLY A O 1
ATOM 854 N N . ALA A 1 115 ? -25.187 2.845 25.680 1.00 89.44 115 ALA A N 1
ATOM 855 C CA . ALA A 1 115 ? -26.281 2.119 26.323 1.00 89.44 115 ALA A CA 1
ATOM 856 C C . ALA A 1 115 ? -26.112 2.075 27.850 1.00 89.44 115 ALA A C 1
ATOM 858 O O . ALA A 1 115 ? -27.039 2.405 28.588 1.00 89.44 115 ALA A O 1
ATOM 859 N N . LEU A 1 116 ? -24.909 1.746 28.335 1.00 89.12 116 LEU A N 1
ATOM 860 C CA . LEU A 1 116 ? -24.614 1.726 29.767 1.00 89.12 116 LEU A CA 1
ATOM 861 C C . LEU A 1 116 ? -24.778 3.115 30.408 1.00 89.12 116 LEU A C 1
ATOM 863 O O . LEU A 1 116 ? -25.357 3.222 31.487 1.00 89.12 116 LEU A O 1
ATOM 867 N N . GLN A 1 117 ? -24.305 4.179 29.752 1.00 88.25 117 GLN A N 1
ATOM 868 C CA . GLN A 1 117 ? -24.482 5.553 30.234 1.00 88.25 117 GLN A CA 1
ATOM 869 C C . GLN A 1 117 ? -25.962 5.947 30.318 1.00 88.25 117 GLN A C 1
ATOM 871 O O . GLN A 1 117 ? -26.376 6.540 31.315 1.00 88.25 117 GLN A O 1
ATOM 876 N N . GLY A 1 118 ? -26.765 5.590 29.310 1.00 88.00 118 GLY A N 1
ATOM 877 C CA . GLY A 1 118 ? -28.204 5.856 29.301 1.00 88.00 118 GLY A CA 1
ATOM 878 C C . GLY A 1 118 ? -28.943 5.145 30.436 1.00 88.00 118 GLY A C 1
ATOM 879 O O . GLY A 1 118 ? -29.742 5.760 31.141 1.00 88.00 118 GLY A O 1
ATOM 880 N N . GLU A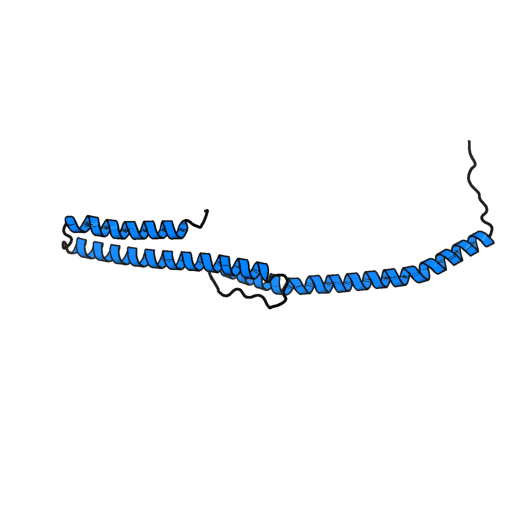 1 119 ? -28.632 3.872 30.673 1.00 87.69 119 GLU A N 1
ATOM 881 C CA . GLU A 1 119 ? -29.234 3.102 31.763 1.00 87.69 119 GLU A CA 1
ATOM 882 C C . GLU A 1 119 ? -28.800 3.604 33.149 1.00 87.69 119 GLU A C 1
ATOM 884 O O . GLU A 1 119 ? -29.616 3.640 34.074 1.00 87.69 119 GLU A O 1
ATOM 889 N N . LEU A 1 120 ? -27.533 4.017 33.307 1.00 86.38 120 LEU A N 1
ATOM 890 C CA . LEU A 1 120 ? -27.027 4.614 34.549 1.00 86.38 120 LEU A CA 1
ATOM 891 C C . LEU A 1 120 ? -27.752 5.926 34.860 1.00 86.38 120 LEU A C 1
ATOM 893 O O . LEU A 1 120 ? -28.185 6.129 35.993 1.00 86.38 120 LEU A O 1
ATOM 897 N N . ALA A 1 121 ? -27.933 6.787 33.855 1.00 86.44 121 ALA A N 1
ATOM 898 C CA . ALA A 1 121 ? -28.681 8.034 33.999 1.00 86.44 121 ALA A CA 1
ATOM 899 C C . ALA A 1 121 ? -30.158 7.790 34.354 1.00 86.44 121 ALA A C 1
ATOM 901 O O . ALA A 1 121 ? -30.751 8.561 35.105 1.00 86.44 121 ALA A O 1
ATOM 902 N N . ALA A 1 122 ? -30.740 6.695 33.858 1.00 88.31 122 ALA A N 1
ATOM 903 C CA . ALA A 1 122 ? -32.098 6.277 34.188 1.00 88.31 122 ALA A CA 1
ATOM 904 C C . ALA A 1 122 ? -32.222 5.586 35.564 1.00 88.31 122 ALA A C 1
ATOM 906 O O . ALA A 1 122 ? -33.335 5.261 35.977 1.00 88.31 122 ALA A O 1
ATOM 907 N N . GLY A 1 123 ? -31.109 5.335 36.266 1.00 83.12 123 GLY A N 1
ATOM 908 C CA . GLY A 1 123 ? -31.088 4.603 37.537 1.00 83.12 123 GLY A CA 1
ATOM 909 C C . GLY A 1 123 ? -31.458 3.120 37.407 1.00 83.12 123 GLY A C 1
ATOM 910 O O . GLY A 1 123 ? -31.852 2.500 38.390 1.00 83.12 123 GLY A O 1
ATOM 911 N N . GLN A 1 124 ? -31.361 2.552 36.200 1.00 79.12 124 GLN A N 1
ATOM 912 C CA . GLN A 1 124 ? -31.844 1.205 35.870 1.00 79.12 124 GLN A CA 1
ATOM 913 C C . GLN A 1 124 ? -30.748 0.131 35.893 1.00 79.12 124 GLN A C 1
ATOM 915 O O . GLN A 1 124 ? -31.041 -1.034 35.634 1.00 79.12 124 GLN A O 1
ATOM 920 N N . VAL A 1 125 ? -29.499 0.481 36.217 1.00 75.38 125 VAL A N 1
ATOM 921 C CA . VAL A 1 125 ? -28.393 -0.488 36.254 1.00 75.38 125 VAL A CA 1
ATOM 922 C C . VAL A 1 125 ? -28.244 -1.080 37.656 1.00 75.38 125 VAL A C 1
ATOM 924 O O . VAL A 1 125 ? -27.766 -0.393 38.563 1.00 75.38 125 VAL A O 1
ATOM 927 N N . PRO A 1 126 ? -28.586 -2.362 37.869 1.00 79.75 126 PRO A N 1
ATOM 928 C CA . PRO A 1 126 ? -28.228 -3.042 39.102 1.00 79.75 126 PRO A CA 1
ATOM 929 C C . PRO A 1 126 ? -26.704 -3.193 39.187 1.00 79.75 126 PRO A C 1
ATOM 931 O O . PRO A 1 126 ? -26.052 -3.574 38.214 1.00 79.75 126 PRO A O 1
ATOM 934 N N . ALA A 1 127 ? -26.129 -2.958 40.371 1.00 75.44 127 ALA A N 1
ATOM 935 C CA . ALA A 1 127 ? -24.681 -3.039 40.604 1.00 75.44 127 ALA A CA 1
ATOM 936 C C . ALA A 1 127 ? -24.063 -4.387 40.172 1.00 75.44 127 ALA A C 1
ATOM 938 O O . ALA A 1 127 ? -22.915 -4.432 39.740 1.00 75.44 127 ALA A O 1
ATOM 939 N N . ALA A 1 128 ? -24.845 -5.471 40.223 1.00 77.25 128 ALA A N 1
ATOM 940 C CA . ALA A 1 128 ? -24.435 -6.801 39.776 1.00 77.25 128 ALA A CA 1
ATOM 941 C C . ALA A 1 128 ? -24.260 -6.931 38.247 1.00 77.25 128 ALA A C 1
ATOM 943 O O . ALA A 1 128 ? -23.514 -7.797 37.802 1.00 77.25 128 ALA A O 1
ATOM 944 N N . ALA A 1 129 ? -24.922 -6.092 37.442 1.00 81.75 129 ALA A N 1
ATOM 945 C CA . ALA A 1 129 ? -24.814 -6.109 35.978 1.00 81.75 129 ALA A CA 1
ATOM 946 C C . ALA A 1 129 ? -23.710 -5.179 35.444 1.00 81.75 129 ALA A C 1
ATOM 948 O O . ALA A 1 129 ? -23.288 -5.311 34.295 1.00 81.75 129 ALA A O 1
ATOM 949 N N . LEU A 1 130 ? -23.227 -4.245 36.272 1.00 83.50 130 LEU A N 1
ATOM 950 C CA . LEU A 1 130 ? -22.220 -3.258 35.881 1.00 83.50 130 LEU A CA 1
ATOM 951 C C . LEU A 1 130 ? -20.875 -3.917 35.542 1.00 83.50 130 LEU A C 1
ATOM 953 O O . LEU A 1 130 ? -20.258 -3.579 34.535 1.00 83.50 130 LEU A O 1
ATOM 957 N N . SER A 1 131 ? -20.445 -4.884 36.355 1.00 84.81 131 SER A N 1
ATOM 958 C CA . SER A 1 131 ? -19.204 -5.634 36.136 1.00 84.81 131 SER A CA 1
ATOM 959 C C . SER A 1 131 ? -19.221 -6.406 34.815 1.00 84.81 131 SER A C 1
ATOM 961 O O . SER A 1 131 ? -18.256 -6.319 34.062 1.00 84.81 131 SER A O 1
ATOM 963 N N . GLY A 1 132 ? -20.328 -7.086 34.493 1.00 86.69 132 GLY A N 1
ATOM 964 C CA . GLY A 1 132 ? -20.480 -7.819 33.231 1.00 86.69 132 GLY A CA 1
ATOM 965 C C . GLY A 1 132 ? -20.368 -6.909 32.006 1.00 86.69 132 GLY A C 1
ATOM 966 O O . GLY A 1 132 ? -19.612 -7.199 31.083 1.00 86.69 132 GLY A O 1
ATOM 967 N N . ARG A 1 133 ? -21.028 -5.744 32.034 1.00 85.81 133 ARG A N 1
ATOM 968 C CA . ARG A 1 133 ? -20.967 -4.765 30.934 1.00 85.81 133 ARG A CA 1
ATOM 969 C C . ARG A 1 133 ? -19.579 -4.152 30.755 1.00 85.81 133 ARG A C 1
ATOM 971 O O . ARG A 1 133 ? -19.133 -3.963 29.626 1.00 85.81 133 ARG A O 1
ATOM 978 N N . LEU A 1 134 ? -18.875 -3.867 31.852 1.00 87.62 134 LEU A N 1
ATOM 979 C CA . LEU A 1 134 ? -17.482 -3.412 31.790 1.00 87.62 134 LEU A CA 1
ATOM 980 C C . LEU A 1 134 ? -16.562 -4.491 31.206 1.00 87.62 134 LEU A C 1
ATOM 982 O O . LEU A 1 134 ? -15.664 -4.167 30.432 1.00 87.62 134 LEU A O 1
ATOM 986 N N . GLN A 1 135 ? -16.811 -5.762 31.522 1.00 90.62 135 GLN A N 1
ATOM 987 C CA . GLN A 1 135 ? -16.043 -6.885 30.991 1.00 90.62 135 GLN A CA 1
ATOM 988 C C . GLN A 1 135 ? -16.269 -7.077 29.482 1.00 90.62 135 GLN A C 1
ATOM 990 O O . GLN A 1 135 ? -15.319 -7.331 28.749 1.00 90.62 135 GLN A O 1
ATOM 995 N N . GLU A 1 136 ? -17.492 -6.866 28.987 1.00 89.25 136 GLU A N 1
ATOM 996 C CA . GLU A 1 136 ? -17.788 -6.880 27.546 1.00 89.25 136 GLU A CA 1
ATOM 997 C C . GLU A 1 136 ? -17.078 -5.759 26.778 1.00 89.25 136 GLU A C 1
ATOM 999 O O . GLU A 1 136 ? -16.655 -5.965 25.639 1.00 89.25 136 GLU A O 1
ATOM 1004 N N . ILE A 1 137 ? -16.951 -4.573 27.379 1.00 89.94 137 ILE A N 1
ATOM 1005 C CA . ILE A 1 137 ? -16.199 -3.454 26.796 1.00 89.94 137 ILE A CA 1
ATOM 1006 C C . ILE A 1 137 ? -14.697 -3.760 26.822 1.00 89.94 137 ILE A C 1
ATOM 1008 O O . ILE A 1 137 ? -14.023 -3.557 25.814 1.00 89.94 137 ILE A O 1
ATOM 1012 N N . ALA A 1 138 ? -14.181 -4.306 27.928 1.00 89.25 138 ALA A N 1
ATOM 1013 C CA . ALA A 1 138 ? -12.786 -4.732 28.033 1.00 89.25 138 ALA A CA 1
ATOM 1014 C C . ALA A 1 138 ? -12.428 -5.790 26.975 1.00 89.25 138 ALA A C 1
ATOM 1016 O O . ALA A 1 138 ? -11.395 -5.673 26.325 1.00 89.25 138 ALA A O 1
ATOM 1017 N N . ALA A 1 139 ? -13.324 -6.745 26.711 1.00 90.69 139 ALA A N 1
ATOM 1018 C CA . ALA A 1 139 ? -13.134 -7.745 25.660 1.00 90.69 139 ALA A CA 1
ATOM 1019 C C . ALA A 1 139 ? -13.056 -7.131 24.246 1.00 90.69 139 ALA A C 1
ATOM 1021 O O . ALA A 1 139 ? -12.369 -7.667 23.379 1.00 90.69 139 ALA A O 1
ATOM 1022 N N . GLN A 1 140 ? -13.734 -6.003 23.982 1.00 89.81 140 GLN A N 1
ATOM 1023 C CA . GLN A 1 140 ? -13.573 -5.298 22.700 1.00 89.81 140 GLN A CA 1
ATOM 1024 C C . GLN A 1 140 ? -12.199 -4.635 22.576 1.00 89.81 140 GLN A C 1
ATOM 1026 O O . GLN A 1 140 ? -11.633 -4.631 21.486 1.00 89.81 140 GLN A O 1
ATOM 1031 N N . LEU A 1 141 ? -11.656 -4.101 23.675 1.00 89.06 141 LEU A N 1
ATOM 1032 C CA . LEU A 1 141 ? -10.310 -3.522 23.697 1.00 89.06 141 LEU A CA 1
ATOM 1033 C C . LEU A 1 141 ? -9.239 -4.599 23.487 1.00 89.06 141 LEU A C 1
ATOM 1035 O O . LEU A 1 141 ? -8.342 -4.406 22.673 1.00 89.06 141 LEU A O 1
ATOM 1039 N N . GLU A 1 142 ? -9.388 -5.759 24.128 1.00 91.44 142 GLU A N 1
ATOM 1040 C CA . GLU A 1 142 ? -8.503 -6.913 23.920 1.00 91.44 142 GLU A CA 1
ATOM 1041 C C . GLU A 1 142 ? -8.548 -7.402 22.461 1.00 91.44 142 GLU A C 1
ATOM 1043 O O . GLU A 1 142 ? -7.518 -7.679 21.851 1.00 91.44 142 GLU A O 1
ATOM 1048 N N . GLY A 1 143 ? -9.732 -7.402 21.839 1.00 89.00 143 GLY A N 1
ATOM 1049 C CA . GLY A 1 143 ? -9.868 -7.719 20.417 1.00 89.00 143 GLY A CA 1
ATOM 1050 C C . GLY A 1 143 ? -9.181 -6.714 19.477 1.00 89.00 143 GLY A C 1
ATOM 1051 O O . GLY A 1 143 ? -8.760 -7.098 18.378 1.00 89.00 143 GLY A O 1
ATOM 1052 N N . ILE A 1 144 ? -9.071 -5.441 19.874 1.00 90.94 144 ILE A N 1
ATOM 1053 C CA . ILE A 1 144 ? -8.302 -4.426 19.135 1.00 90.94 144 ILE A CA 1
ATOM 1054 C C . ILE A 1 144 ? -6.806 -4.718 19.277 1.00 90.94 144 ILE A C 1
ATOM 1056 O O . ILE A 1 144 ? -6.092 -4.698 18.275 1.00 90.94 144 ILE A O 1
ATOM 1060 N N . GLU A 1 145 ? -6.337 -5.044 20.484 1.00 89.62 145 GLU A N 1
ATOM 1061 C CA . GLU A 1 145 ? -4.942 -5.429 20.733 1.00 89.62 145 GLU A CA 1
ATOM 1062 C C . GLU A 1 145 ? -4.542 -6.673 19.930 1.00 89.62 145 GLU A C 1
ATOM 1064 O O . GLU A 1 145 ? -3.496 -6.676 19.282 1.00 89.62 145 GLU A O 1
ATOM 1069 N N . GLU A 1 146 ? -5.403 -7.691 19.869 1.00 91.38 146 GLU A N 1
ATOM 1070 C CA . GLU A 1 146 ? -5.173 -8.886 19.049 1.00 91.38 146 GLU A CA 1
ATOM 1071 C C . GLU A 1 146 ? -5.077 -8.539 17.554 1.00 91.38 146 GLU A C 1
ATOM 1073 O O . GLU A 1 146 ? -4.189 -9.019 16.846 1.00 91.38 146 GLU A O 1
ATOM 1078 N N . THR A 1 147 ? -5.957 -7.655 17.069 1.00 91.25 147 THR A N 1
ATOM 1079 C CA . THR A 1 147 ? -5.930 -7.179 15.676 1.00 91.25 147 THR A CA 1
ATOM 1080 C C . THR A 1 147 ? -4.646 -6.405 15.365 1.00 91.25 147 THR A C 1
ATOM 1082 O O . THR A 1 147 ? -4.155 -6.453 14.234 1.00 91.25 147 THR A O 1
ATOM 1085 N N . LEU A 1 148 ? -4.094 -5.706 16.358 1.00 90.81 148 LEU A N 1
ATOM 1086 C CA . LEU A 1 148 ? -2.850 -4.951 16.245 1.00 90.81 148 LEU A CA 1
ATOM 1087 C C . LEU A 1 148 ? -1.592 -5.812 16.434 1.00 90.81 148 LEU A C 1
ATOM 1089 O O . LEU A 1 148 ? -0.538 -5.423 15.944 1.00 90.81 148 LEU A O 1
ATOM 1093 N N . GLY A 1 149 ? -1.689 -6.989 17.057 1.00 90.25 149 GLY A N 1
ATOM 1094 C CA . GLY A 1 149 ? -0.555 -7.872 17.364 1.00 90.25 149 GLY A CA 1
ATOM 1095 C C . GLY A 1 149 ? 0.410 -8.179 16.203 1.00 90.25 149 GLY A C 1
ATOM 1096 O O . GLY A 1 149 ? 1.619 -8.230 16.435 1.00 90.25 149 GLY A O 1
ATOM 1097 N N . PRO A 1 150 ? -0.052 -8.353 14.948 1.00 89.38 150 PRO A N 1
ATOM 1098 C CA . PRO A 1 150 ? 0.841 -8.548 13.802 1.00 89.38 150 PRO A CA 1
ATOM 1099 C C . PRO A 1 150 ? 1.676 -7.315 13.416 1.00 89.38 150 PRO A C 1
ATOM 1101 O O . PRO A 1 150 ? 2.674 -7.455 12.707 1.00 89.38 150 PRO A O 1
ATOM 1104 N N . PHE A 1 151 ? 1.271 -6.110 13.825 1.00 88.38 151 PHE A N 1
ATOM 1105 C CA . PHE A 1 151 ? 1.944 -4.861 13.480 1.00 88.38 151 PHE A CA 1
ATOM 1106 C C . PHE A 1 151 ? 2.993 -4.526 14.546 1.00 88.38 151 PHE A C 1
ATOM 1108 O O . PHE A 1 151 ? 2.664 -4.128 15.658 1.00 88.38 151 PHE A O 1
ATOM 1115 N N . GLN A 1 152 ? 4.272 -4.677 14.198 1.00 79.06 152 GLN A N 1
ATOM 1116 C CA . GLN A 1 152 ? 5.389 -4.247 15.043 1.00 79.06 152 GLN A CA 1
ATOM 1117 C C . GLN A 1 152 ? 5.577 -2.735 14.860 1.00 79.06 152 GLN A C 1
ATOM 1119 O O . GLN A 1 152 ? 6.123 -2.309 13.840 1.00 79.06 152 GLN A O 1
ATOM 1124 N N . ILE A 1 153 ? 5.058 -1.940 15.797 1.00 68.38 153 ILE A N 1
ATOM 1125 C CA . ILE A 1 153 ? 5.143 -0.469 15.812 1.00 68.38 153 ILE A CA 1
ATOM 1126 C C . ILE A 1 153 ? 6.038 -0.030 16.968 1.00 68.38 153 ILE A C 1
ATOM 1128 O O . ILE A 1 153 ? 5.912 -0.632 18.059 1.00 68.38 153 ILE A O 1
#

Radius of gyration: 37.46 Å; Cα contacts (8 Å, |Δi|>4): 61; chains: 1; bounding box: 107×19×87 Å

Sequence (153 aa):
MQLLLTGRASELDKAMVASCLSALGSRLWPAIFLSMLLAAILSVFASHALGGPLYRLEAIGKRLAAGEFIAPIRVREGDDLQGMAAVLDQAVGTLRHALARIREQEGVARERLGALQGELAAGQVPAAALSGRLQEIAAQLEGIEETLGPFQI